Protein AF-A0A1E7LKQ5-F1 (afdb_monomer_lite)

Secondary structure (DSSP, 8-state):
-TTTT--HHHHHHHSSS---HHHHHHHHHHHHHHHHHHHHHHT---GGGGS-HHHHHTTT-

Organism: NCBI:txid518642

Foldseek 3Di:
DPCPPDQLQRVQCPDVVRHHSVRSVVVVVVVQVVQCVVCVVVVHDGPCVPDDPVRVVVVVD

Structure (mmCIF, N/CA/C/O backbone):
data_AF-A0A1E7LKQ5-F1
#
_entry.id   AF-A0A1E7LKQ5-F1
#
loop_
_atom_site.group_PDB
_atom_site.id
_atom_site.type_symbol
_atom_site.label_atom_id
_atom_site.label_alt_id
_atom_site.label_comp_id
_atom_site.label_asym_id
_atom_site.label_entity_id
_atom_site.label_seq_id
_atom_site.pdbx_PDB_ins_code
_atom_site.Cartn_x
_atom_site.Cartn_y
_atom_site.Cartn_z
_atom_site.occupancy
_atom_site.B_iso_or_equiv
_atom_site.auth_seq_id
_atom_site.auth_comp_id
_atom_site.auth_asym_id
_atom_site.auth_atom_id
_atom_site.pdbx_PDB_model_num
ATOM 1 N N . MET A 1 1 ? 3.728 -17.315 -1.319 1.00 53.53 1 MET A N 1
ATOM 2 C CA . MET A 1 1 ? 4.201 -15.912 -1.296 1.00 53.53 1 MET A CA 1
ATOM 3 C C . MET A 1 1 ? 5.604 -15.914 -1.886 1.00 53.53 1 MET A C 1
ATOM 5 O O . MET A 1 1 ? 6.560 -16.059 -1.136 1.00 53.53 1 MET A O 1
ATOM 9 N N . GLU A 1 2 ? 5.715 -15.885 -3.214 1.00 62.59 2 GLU A N 1
ATOM 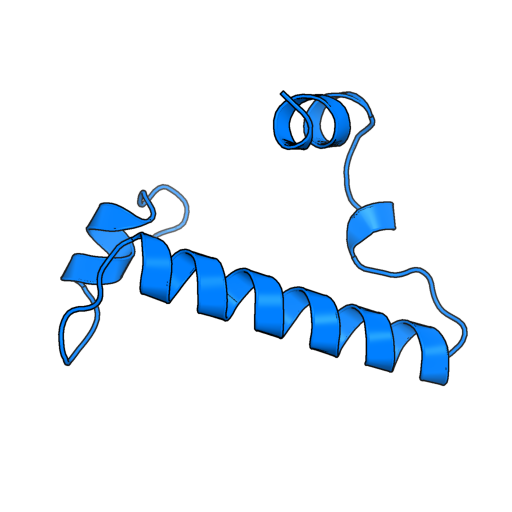10 C CA . GLU A 1 2 ? 6.966 -16.196 -3.934 1.00 62.59 2 GLU A CA 1
ATOM 11 C C . GLU A 1 2 ? 8.022 -15.078 -3.904 1.00 62.59 2 GLU A C 1
ATOM 13 O O . GLU A 1 2 ? 9.188 -15.351 -4.150 1.00 62.59 2 GLU A O 1
ATOM 18 N N . HIS A 1 3 ? 7.670 -13.850 -3.505 1.00 65.31 3 HIS A N 1
ATOM 19 C CA . HIS A 1 3 ? 8.585 -12.699 -3.570 1.00 65.31 3 HIS A CA 1
ATOM 20 C C . HIS A 1 3 ? 8.501 -11.789 -2.335 1.00 65.31 3 HIS A C 1
ATOM 22 O O . HIS A 1 3 ? 8.358 -10.577 -2.451 1.00 65.31 3 HIS A O 1
ATOM 28 N N . LYS A 1 4 ? 8.562 -12.354 -1.120 1.00 62.09 4 LYS A N 1
ATOM 29 C CA . LYS A 1 4 ? 8.463 -11.556 0.125 1.00 62.09 4 LYS A CA 1
ATOM 30 C C . LYS A 1 4 ? 9.593 -10.531 0.318 1.00 62.09 4 LYS A C 1
ATOM 32 O O . LYS A 1 4 ? 9.425 -9.624 1.121 1.00 62.09 4 LYS A O 1
ATOM 37 N N . GLN A 1 5 ? 10.723 -10.701 -0.367 1.00 75.31 5 GLN A N 1
ATOM 38 C CA . GLN A 1 5 ? 11.912 -9.847 -0.244 1.00 75.31 5 GLN A CA 1
ATOM 39 C C . GLN A 1 5 ? 12.210 -9.043 -1.518 1.00 75.31 5 GLN A C 1
ATOM 41 O O . GLN A 1 5 ? 13.241 -8.384 -1.578 1.00 75.31 5 GLN A O 1
ATOM 46 N N . ALA A 1 6 ? 11.341 -9.101 -2.534 1.00 83.12 6 ALA A N 1
ATOM 47 C CA . ALA A 1 6 ? 11.549 -8.327 -3.752 1.00 83.12 6 ALA A CA 1
ATOM 48 C C . ALA A 1 6 ? 11.318 -6.834 -3.484 1.00 83.12 6 ALA A C 1
ATOM 50 O O . ALA A 1 6 ? 10.326 -6.437 -2.866 1.00 83.12 6 ALA A O 1
ATOM 51 N N . SER A 1 7 ? 12.230 -6.011 -3.985 1.00 91.44 7 SER A N 1
ATOM 52 C CA . SER A 1 7 ? 12.090 -4.562 -4.056 1.00 91.44 7 SER A CA 1
ATOM 53 C C . SER A 1 7 ? 10.924 -4.159 -4.969 1.00 91.44 7 SER A C 1
ATOM 55 O O . SER A 1 7 ? 10.456 -4.926 -5.812 1.00 91.44 7 SER A O 1
ATOM 57 N N . LEU A 1 8 ? 10.459 -2.911 -4.850 1.00 92.88 8 LEU A N 1
ATOM 58 C CA . LEU A 1 8 ? 9.408 -2.376 -5.728 1.00 92.88 8 LEU A CA 1
ATOM 59 C C . LEU A 1 8 ? 9.816 -2.361 -7.207 1.00 92.88 8 LEU A C 1
ATOM 61 O O . LEU A 1 8 ? 8.956 -2.448 -8.080 1.00 92.88 8 LEU A O 1
ATOM 65 N N . GLU A 1 9 ? 11.112 -2.229 -7.478 1.00 94.12 9 GLU A N 1
ATOM 66 C CA . GLU A 1 9 ? 11.668 -2.266 -8.828 1.00 94.12 9 GLU A CA 1
ATOM 67 C C . GLU A 1 9 ? 11.608 -3.681 -9.411 1.00 94.12 9 GLU A C 1
ATOM 69 O O . GLU A 1 9 ? 11.090 -3.863 -10.512 1.00 94.12 9 GLU A O 1
ATOM 74 N N . GLU A 1 10 ? 12.011 -4.692 -8.638 1.00 93.88 10 GLU A N 1
ATOM 75 C CA . GLU A 1 10 ? 11.898 -6.102 -9.033 1.00 93.88 10 GLU A CA 1
ATOM 76 C C . GLU A 1 10 ? 10.436 -6.523 -9.223 1.00 93.88 10 GLU A C 1
ATOM 78 O O . GLU A 1 10 ? 10.101 -7.170 -10.212 1.00 93.88 10 GLU A O 1
ATOM 83 N N . LEU A 1 11 ? 9.533 -6.099 -8.331 1.00 93.19 11 LEU A N 1
ATOM 84 C CA . LEU A 1 11 ? 8.093 -6.340 -8.482 1.00 93.19 11 LEU A CA 1
ATOM 85 C C . LEU A 1 11 ? 7.523 -5.676 -9.741 1.00 93.19 11 LEU A C 1
ATOM 87 O O . LEU A 1 11 ? 6.647 -6.242 -10.394 1.00 93.19 11 LEU A O 1
ATOM 91 N N . GLY A 1 12 ? 8.005 -4.478 -10.074 1.00 94.56 12 GLY A N 1
ATOM 92 C CA . GLY A 1 12 ? 7.638 -3.781 -11.300 1.00 94.56 12 GLY A CA 1
ATOM 93 C C . GLY A 1 12 ? 8.088 -4.534 -12.551 1.00 94.56 12 GLY A C 1
ATOM 94 O O . GLY A 1 12 ? 7.295 -4.709 -13.475 1.00 94.56 12 GLY A O 1
ATOM 95 N N . ALA A 1 13 ? 9.321 -5.044 -12.549 1.00 94.56 13 ALA A N 1
ATOM 96 C CA . ALA A 1 13 ? 9.881 -5.823 -13.650 1.00 94.56 13 ALA A CA 1
ATOM 97 C C . ALA A 1 13 ? 9.187 -7.184 -13.854 1.00 94.56 13 ALA A C 1
ATOM 99 O O . ALA A 1 13 ? 9.095 -7.650 -14.986 1.00 94.56 13 ALA A O 1
ATOM 100 N N . LEU A 1 14 ? 8.685 -7.808 -12.781 1.00 93.81 14 LEU A N 1
ATOM 101 C CA . LEU A 1 14 ? 7.944 -9.077 -12.831 1.00 93.81 14 LEU A CA 1
ATOM 102 C C . LEU A 1 14 ? 6.486 -8.930 -13.302 1.00 93.81 14 LEU A C 1
ATOM 104 O O . LEU A 1 14 ? 5.836 -9.936 -13.589 1.00 93.81 14 LEU A O 1
ATOM 108 N N . ALA A 1 15 ? 5.938 -7.712 -13.336 1.00 92.38 15 ALA A N 1
ATOM 109 C CA . ALA A 1 15 ? 4.574 -7.480 -13.799 1.00 92.38 15 ALA A CA 1
ATOM 110 C C . ALA A 1 15 ? 4.460 -7.653 -15.324 1.00 92.38 15 ALA A C 1
ATOM 112 O O . ALA A 1 15 ? 5.391 -7.341 -16.061 1.00 92.38 15 ALA A O 1
ATOM 113 N N . ASP A 1 16 ? 3.290 -8.093 -15.798 1.00 91.81 16 ASP A N 1
ATOM 114 C CA . ASP A 1 16 ? 2.961 -8.140 -17.225 1.00 91.81 16 ASP A CA 1
ATOM 115 C C . ASP A 1 16 ? 1.686 -7.318 -17.507 1.00 91.81 16 ASP A C 1
ATOM 117 O O . ASP A 1 16 ? 0.602 -7.692 -17.039 1.00 91.81 16 ASP A O 1
ATOM 121 N N . PRO A 1 17 ? 1.787 -6.169 -18.204 1.00 93.50 17 PRO A N 1
ATOM 122 C CA . PRO A 1 17 ? 3.023 -5.542 -18.688 1.00 93.50 17 PRO A CA 1
ATOM 123 C C . PRO A 1 17 ? 3.918 -5.014 -17.542 1.00 93.50 17 PRO A C 1
ATOM 125 O O . PRO A 1 17 ? 3.388 -4.706 -16.465 1.00 93.50 17 PRO A O 1
ATOM 128 N N . PRO A 1 18 ? 5.241 -4.837 -17.766 1.00 95.50 18 PRO A N 1
ATOM 129 C CA . PRO A 1 18 ? 6.151 -4.295 -16.756 1.00 95.50 18 PRO A CA 1
ATOM 130 C C . PRO A 1 18 ? 5.723 -2.915 -16.258 1.00 95.50 18 PRO A C 1
ATOM 132 O O . PRO A 1 18 ? 5.287 -2.054 -17.027 1.00 95.50 18 PRO A O 1
ATOM 135 N N . LEU A 1 19 ? 5.875 -2.693 -14.955 1.00 97.06 19 LEU A N 1
ATOM 136 C CA . LEU A 1 19 ? 5.505 -1.457 -14.271 1.00 97.06 19 LEU A CA 1
ATOM 137 C C . LEU A 1 19 ? 6.731 -0.783 -13.659 1.00 97.06 19 LEU A C 1
ATOM 139 O O . LEU A 1 19 ? 7.696 -1.433 -13.271 1.00 97.06 19 LEU A O 1
ATOM 143 N N . THR A 1 20 ? 6.677 0.538 -13.506 1.00 97.25 20 THR A N 1
ATOM 144 C CA . THR A 1 20 ? 7.694 1.265 -12.736 1.00 97.25 20 THR A CA 1
ATOM 145 C C . THR A 1 20 ? 7.491 1.054 -11.234 1.00 97.25 20 THR A C 1
ATOM 147 O O . THR A 1 20 ? 6.363 0.838 -10.773 1.00 97.25 20 THR A O 1
ATOM 150 N N . LYS A 1 21 ? 8.562 1.205 -10.442 1.00 95.12 21 LYS A N 1
ATOM 151 C CA . LYS A 1 21 ? 8.484 1.164 -8.970 1.00 95.12 21 LYS A CA 1
ATOM 152 C C . LYS A 1 21 ? 7.434 2.134 -8.407 1.00 95.12 21 LYS A C 1
ATOM 154 O O . LYS A 1 21 ? 6.716 1.788 -7.472 1.00 95.12 21 LYS A O 1
ATOM 159 N N . ASP A 1 22 ? 7.272 3.305 -9.026 1.00 96.69 22 ASP A N 1
ATOM 160 C CA . ASP A 1 22 ? 6.303 4.324 -8.604 1.00 96.69 22 ASP A CA 1
ATOM 161 C C . ASP A 1 22 ? 4.861 3.906 -8.902 1.00 96.69 22 ASP A C 1
ATOM 163 O O . ASP A 1 22 ? 3.960 4.144 -8.092 1.00 96.69 22 ASP A O 1
ATOM 167 N N . ALA A 1 23 ? 4.631 3.240 -10.039 1.00 96.12 23 ALA A N 1
ATOM 168 C CA . ALA A 1 23 ? 3.324 2.691 -10.380 1.00 96.12 23 ALA A CA 1
ATOM 169 C C . ALA A 1 23 ? 2.922 1.581 -9.398 1.00 96.12 23 ALA A C 1
ATOM 171 O O . ALA A 1 23 ? 1.775 1.554 -8.938 1.00 96.12 23 ALA A O 1
ATOM 172 N N . VAL A 1 24 ? 3.863 0.708 -9.022 1.00 95.62 24 VAL A N 1
ATOM 173 C CA . VAL A 1 24 ? 3.655 -0.318 -7.988 1.00 95.62 24 VAL A CA 1
ATOM 174 C C . VAL A 1 24 ? 3.378 0.334 -6.629 1.00 95.62 24 VAL A C 1
ATOM 176 O O . VAL A 1 24 ? 2.357 0.029 -6.009 1.00 95.62 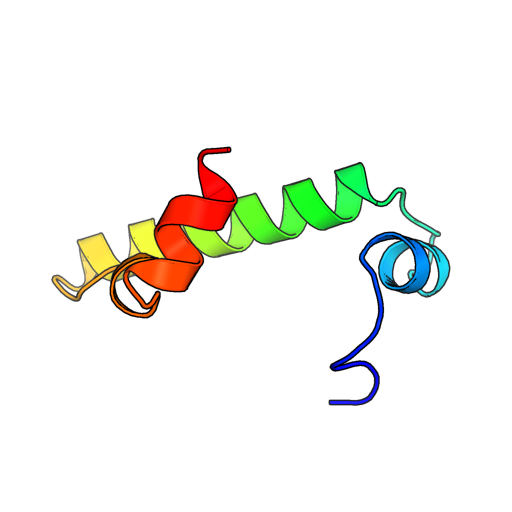24 VAL A O 1
ATOM 179 N N . ALA A 1 25 ? 4.198 1.299 -6.203 1.00 94.44 25 ALA A N 1
ATOM 180 C CA . ALA A 1 25 ? 4.004 2.034 -4.951 1.00 94.44 25 ALA A CA 1
ATOM 181 C C . ALA A 1 25 ? 2.632 2.728 -4.896 1.00 94.44 25 ALA A C 1
ATOM 183 O O . ALA A 1 25 ? 1.923 2.663 -3.892 1.00 94.44 25 ALA A O 1
ATOM 184 N N . GLY A 1 26 ? 2.212 3.347 -6.003 1.00 96.19 26 GLY A N 1
ATOM 185 C CA . GLY A 1 26 ? 0.900 3.972 -6.126 1.00 96.19 26 GLY A CA 1
ATOM 186 C C . GLY A 1 26 ? -0.255 2.976 -6.000 1.00 96.19 26 GLY A C 1
ATOM 187 O O . GLY A 1 26 ? -1.274 3.301 -5.392 1.00 96.19 26 GLY A O 1
ATOM 188 N N . ARG A 1 27 ? -0.110 1.754 -6.531 1.00 96.38 27 ARG A N 1
ATOM 189 C CA . ARG A 1 27 ? -1.109 0.684 -6.362 1.00 96.38 27 ARG A CA 1
ATOM 190 C C . ARG A 1 27 ? -1.211 0.241 -4.904 1.00 96.38 27 ARG A C 1
ATOM 192 O O . ARG A 1 27 ? -2.329 0.119 -4.415 1.00 96.38 27 ARG A O 1
ATOM 199 N N . ILE A 1 28 ? -0.082 0.062 -4.218 1.00 94.31 28 ILE A N 1
ATOM 200 C CA . ILE A 1 28 ? -0.051 -0.309 -2.794 1.00 94.31 28 ILE A CA 1
ATOM 201 C C . ILE A 1 28 ? -0.732 0.772 -1.947 1.00 94.31 28 ILE A C 1
ATOM 203 O O . ILE A 1 28 ? -1.646 0.454 -1.194 1.00 94.31 28 ILE A O 1
ATOM 207 N N . ARG A 1 29 ? -0.389 2.054 -2.141 1.00 94.88 29 ARG A N 1
ATOM 208 C CA . ARG A 1 29 ? -1.051 3.168 -1.433 1.00 94.88 29 ARG A CA 1
ATOM 209 C C . ARG A 1 29 ? -2.565 3.188 -1.649 1.00 94.88 29 ARG A C 1
ATOM 211 O O . ARG A 1 29 ? -3.316 3.384 -0.701 1.00 94.88 29 ARG A O 1
ATOM 218 N N . ARG A 1 30 ? -3.031 2.944 -2.882 1.00 97.69 30 ARG A N 1
ATOM 219 C CA . ARG A 1 30 ? -4.474 2.847 -3.171 1.00 97.69 30 ARG A CA 1
ATOM 220 C C . ARG A 1 30 ? -5.131 1.658 -2.470 1.00 97.69 30 ARG A C 1
ATOM 222 O O . ARG A 1 30 ? -6.249 1.801 -1.992 1.00 97.69 30 ARG A O 1
ATOM 229 N N . LEU A 1 31 ? -4.464 0.504 -2.413 1.00 96.50 31 LEU A N 1
ATOM 230 C CA . LEU A 1 31 ? -4.964 -0.667 -1.688 1.00 96.50 31 LEU A CA 1
ATOM 231 C C . LEU A 1 31 ? -5.100 -0.382 -0.187 1.00 96.50 31 LEU A C 1
ATOM 233 O O . LEU A 1 31 ? -6.148 -0.687 0.376 1.00 96.50 31 LEU A O 1
ATOM 237 N N . LEU A 1 32 ? -4.092 0.246 0.428 1.00 95.19 32 LEU A N 1
ATOM 238 C CA . LEU A 1 32 ? -4.128 0.646 1.839 1.00 95.19 32 LEU A CA 1
ATOM 239 C C . LEU A 1 32 ? -5.285 1.615 2.109 1.00 95.19 32 LEU A C 1
ATOM 241 O O . LEU A 1 32 ? -6.134 1.321 2.941 1.00 95.19 32 LEU A O 1
ATOM 245 N N . ALA A 1 33 ? -5.428 2.670 1.301 1.00 95.06 33 ALA A N 1
ATOM 246 C CA . ALA A 1 33 ? -6.527 3.627 1.447 1.00 95.06 33 ALA A CA 1
ATOM 247 C C . ALA A 1 33 ? -7.922 2.982 1.306 1.00 95.06 33 ALA A C 1
ATOM 249 O O . ALA A 1 33 ? -8.869 3.366 1.993 1.00 95.06 33 ALA A O 1
ATOM 250 N N . MET A 1 34 ? -8.075 1.989 0.421 1.00 97.75 34 MET A N 1
ATOM 251 C CA . MET A 1 34 ? -9.329 1.233 0.306 1.00 97.75 34 MET A CA 1
ATOM 252 C C . MET A 1 34 ? -9.583 0.347 1.530 1.00 97.75 34 MET A C 1
ATOM 254 O O . MET A 1 34 ? -10.730 0.242 1.969 1.00 97.75 34 MET A O 1
ATOM 258 N N . ALA A 1 35 ? -8.539 -0.273 2.085 1.00 96.69 35 ALA A N 1
ATOM 259 C CA . ALA A 1 35 ? -8.638 -1.046 3.317 1.00 96.69 35 ALA A CA 1
ATOM 260 C C . ALA A 1 35 ? -9.009 -0.149 4.510 1.00 96.69 35 ALA A C 1
ATOM 262 O O . ALA A 1 35 ? -9.915 -0.502 5.259 1.00 96.69 35 ALA A O 1
ATOM 263 N N . ASP A 1 36 ? -8.403 1.034 4.626 1.00 96.25 36 ASP A N 1
ATOM 264 C CA . ASP A 1 36 ? -8.707 2.010 5.679 1.00 96.25 36 ASP A CA 1
ATOM 265 C C . ASP A 1 36 ? -10.144 2.509 5.592 1.00 96.25 36 ASP A C 1
ATOM 267 O O . ASP A 1 36 ? -10.855 2.539 6.594 1.00 96.25 36 ASP A O 1
ATOM 271 N N . LYS A 1 37 ? -10.619 2.828 4.382 1.00 97.38 37 LYS A N 1
ATOM 272 C CA . LYS A 1 37 ? -12.023 3.193 4.174 1.00 97.38 37 LYS A CA 1
ATOM 273 C C . LYS A 1 37 ? -12.960 2.074 4.632 1.00 97.38 37 LYS A C 1
ATOM 275 O O . LYS A 1 37 ? -13.946 2.327 5.316 1.00 97.38 37 LYS A O 1
ATOM 280 N N . ARG A 1 38 ? -12.643 0.820 4.294 1.00 97.69 38 ARG A N 1
ATOM 281 C CA . ARG A 1 38 ? -13.446 -0.329 4.727 1.00 97.69 38 ARG A CA 1
ATOM 282 C C . ARG A 1 38 ? -13.387 -0.536 6.243 1.00 97.69 38 ARG A C 1
ATOM 284 O O . ARG A 1 38 ? -14.398 -0.910 6.831 1.00 97.69 38 ARG A O 1
ATOM 291 N N . ALA A 1 39 ? -12.234 -0.307 6.864 1.00 97.62 39 ALA A N 1
ATOM 292 C CA . ALA A 1 39 ? -12.060 -0.386 8.308 1.00 97.62 39 ALA A CA 1
ATOM 293 C C . ALA A 1 39 ? -12.918 0.664 9.030 1.00 97.62 39 ALA A C 1
ATOM 295 O O . ALA A 1 39 ? -13.626 0.322 9.977 1.00 97.62 39 ALA A O 1
ATOM 296 N N . GLN A 1 40 ? -12.951 1.896 8.510 1.00 97.19 40 GLN A N 1
ATOM 297 C CA . GLN A 1 40 ? -13.828 2.965 8.995 1.00 97.19 40 GLN A CA 1
ATOM 298 C C . GLN A 1 40 ? -15.306 2.566 8.922 1.00 97.19 40 GLN A C 1
ATOM 300 O O . GLN A 1 40 ? -16.009 2.676 9.925 1.00 97.19 40 GLN A O 1
ATOM 305 N N . ASP A 1 41 ? -15.763 2.030 7.784 1.00 97.94 41 ASP A N 1
ATOM 306 C CA 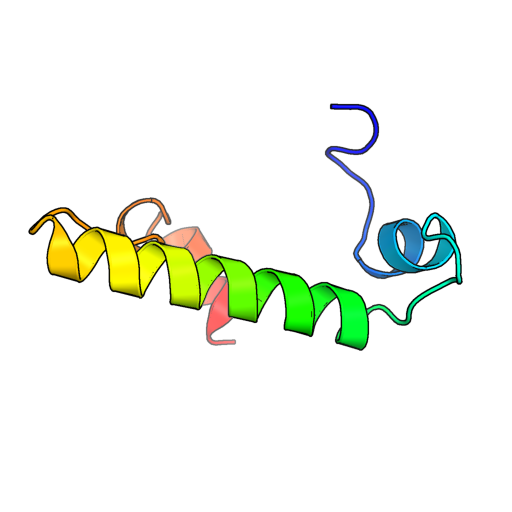. ASP A 1 41 ? -17.151 1.567 7.620 1.00 97.94 41 ASP A CA 1
ATOM 307 C C . ASP A 1 41 ? -17.527 0.454 8.619 1.00 97.94 41 ASP A C 1
ATOM 309 O O . ASP A 1 41 ? -18.689 0.314 8.999 1.00 97.94 41 ASP A O 1
ATOM 313 N N . LEU A 1 42 ? -16.553 -0.366 9.021 1.00 97.75 42 LEU A N 1
ATOM 314 C CA . LEU A 1 42 ? -16.728 -1.469 9.968 1.00 97.75 42 LEU A CA 1
ATOM 315 C C . LEU A 1 42 ? -16.482 -1.064 11.431 1.00 97.75 42 LEU A C 1
ATOM 317 O O . LEU A 1 42 ? -16.690 -1.887 12.320 1.00 97.75 42 LEU A O 1
ATOM 321 N N . GLY A 1 43 ? -16.036 0.169 11.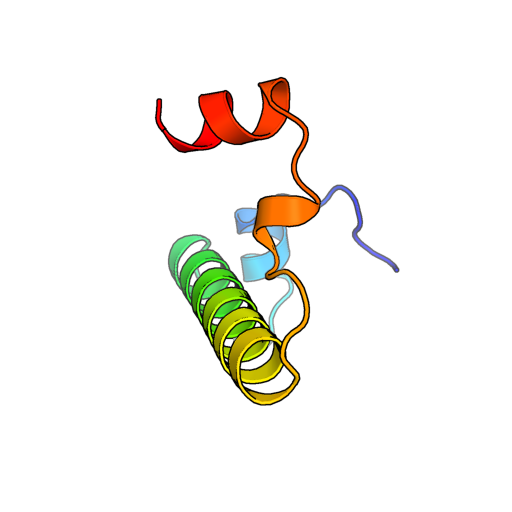690 1.00 97.06 43 GLY A N 1
ATOM 322 C CA . GLY A 1 43 ? -15.668 0.635 13.028 1.00 97.06 43 GLY A CA 1
ATOM 323 C C . GLY A 1 43 ? -14.453 -0.085 13.626 1.00 97.06 43 GLY A C 1
ATOM 324 O O . GLY A 1 43 ? -14.358 -0.200 14.847 1.00 97.06 43 GLY A O 1
ATOM 325 N N . ILE A 1 44 ? -13.545 -0.596 12.789 1.00 96.94 44 ILE A N 1
ATOM 326 C CA . ILE A 1 44 ? -12.309 -1.273 13.216 1.00 96.94 44 ILE A CA 1
ATOM 327 C C . ILE A 1 44 ? -11.072 -0.413 12.899 1.00 96.94 44 ILE A C 1
ATOM 329 O O . ILE A 1 44 ? -11.150 0.471 12.043 1.00 96.94 44 ILE A O 1
ATOM 333 N N . PRO A 1 45 ? -9.922 -0.651 13.560 1.00 95.88 45 PRO A N 1
ATOM 334 C CA . PRO A 1 45 ? -8.690 0.082 13.271 1.00 95.88 45 PRO A CA 1
ATOM 335 C C . PRO A 1 45 ? -8.214 -0.086 11.820 1.00 95.88 45 PRO A C 1
ATOM 337 O O . PRO A 1 45 ? -8.347 -1.162 11.234 1.00 95.88 45 PRO A O 1
ATOM 340 N N . GLY A 1 46 ? -7.647 0.985 11.257 1.00 94.50 46 GLY A N 1
ATOM 341 C CA . GLY A 1 46 ? -7.057 1.001 9.917 1.00 94.50 46 GLY A CA 1
ATOM 342 C C . GLY A 1 46 ? -5.681 0.330 9.849 1.00 94.50 46 GLY A C 1
ATOM 343 O O . GLY A 1 46 ? -5.157 -0.186 10.835 1.00 94.50 46 GLY A O 1
ATOM 344 N N . THR A 1 47 ? -5.077 0.357 8.668 1.00 93.00 47 THR A N 1
ATOM 345 C CA . THR A 1 47 ? -3.802 -0.299 8.354 1.00 93.00 47 THR A CA 1
ATOM 346 C C . THR A 1 47 ? -2.630 0.233 9.183 1.00 93.00 47 THR A C 1
ATOM 348 O O . THR A 1 47 ? -1.775 -0.552 9.596 1.00 93.00 47 THR A O 1
ATOM 351 N N . GLU A 1 48 ? -2.627 1.521 9.528 1.00 88.38 48 GLU A N 1
ATOM 352 C CA . GLU A 1 48 ? -1.594 2.144 10.369 1.00 88.38 48 GLU A CA 1
ATOM 353 C C . GLU A 1 48 ? -1.524 1.557 11.784 1.00 88.38 48 GLU A C 1
ATOM 355 O O . GLU A 1 48 ? -0.450 1.514 12.374 1.00 88.38 48 GLU A O 1
ATOM 360 N N . ALA A 1 49 ? -2.626 1.011 12.310 1.00 87.56 49 ALA A N 1
ATOM 361 C CA . ALA A 1 49 ? -2.651 0.405 13.643 1.00 87.56 49 ALA A CA 1
ATOM 362 C C . ALA A 1 49 ? -1.787 -0.866 13.753 1.00 87.56 49 ALA A C 1
ATOM 364 O O . ALA A 1 49 ? -1.578 -1.381 14.849 1.00 87.56 49 ALA A O 1
ATOM 365 N N . THR A 1 50 ? -1.319 -1.397 12.619 1.00 82.44 50 THR A N 1
ATOM 366 C CA . THR A 1 50 ? -0.434 -2.569 12.561 1.00 82.44 50 THR A CA 1
ATOM 367 C C . THR A 1 50 ? 1.048 -2.208 12.479 1.00 82.44 50 THR A C 1
ATOM 369 O O . THR A 1 50 ? 1.892 -3.098 12.586 1.00 82.44 50 THR A O 1
ATOM 372 N N . LEU A 1 51 ? 1.376 -0.926 12.293 1.00 83.88 51 LEU A N 1
ATOM 373 C CA . LEU A 1 51 ? 2.755 -0.457 12.247 1.00 83.88 51 LEU A CA 1
ATOM 374 C C . LEU A 1 51 ? 3.296 -0.316 13.672 1.00 83.88 51 LEU A C 1
ATOM 376 O O . LEU A 1 51 ? 2.632 0.240 14.546 1.00 83.88 51 LEU A O 1
ATOM 380 N N . SER A 1 52 ? 4.512 -0.811 13.912 1.00 78.69 52 SER A N 1
ATOM 381 C CA . SER A 1 52 ? 5.245 -0.427 15.117 1.00 78.69 52 SER A CA 1
ATOM 382 C C . SER A 1 52 ? 5.647 1.046 15.026 1.00 78.69 52 SER A C 1
ATOM 384 O O . SER A 1 52 ? 5.815 1.583 13.929 1.00 78.69 52 SER A O 1
ATOM 386 N N . GLU A 1 53 ? 5.845 1.694 16.173 1.00 73.94 53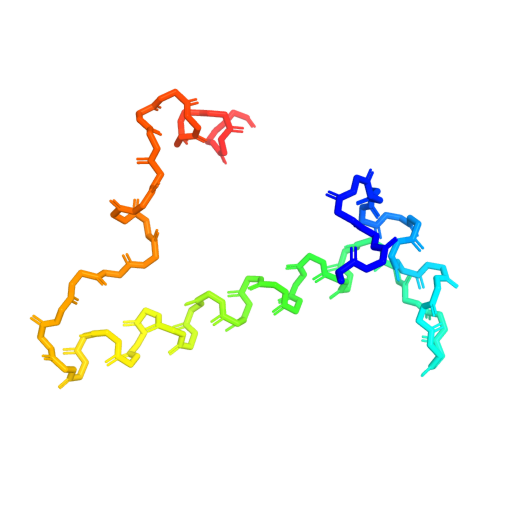 GLU A N 1
ATOM 387 C CA . GLU A 1 53 ? 6.295 3.094 16.238 1.00 73.94 53 GLU A CA 1
ATOM 388 C C . GLU A 1 53 ? 7.589 3.318 15.432 1.00 73.94 53 GLU A C 1
ATOM 390 O O . GLU A 1 53 ? 7.709 4.301 14.707 1.00 73.94 53 GLU A O 1
ATOM 395 N N . GLU A 1 54 ? 8.507 2.346 15.461 1.00 71.12 54 GLU A N 1
ATOM 396 C CA . GLU A 1 54 ? 9.753 2.348 14.682 1.00 71.12 54 GLU A CA 1
ATOM 397 C C . GLU A 1 54 ? 9.515 2.306 13.160 1.00 71.12 54 GLU A C 1
ATOM 399 O O . GLU A 1 54 ? 10.210 2.971 12.395 1.00 71.12 54 GLU A O 1
ATOM 404 N N . MET A 1 55 ? 8.514 1.550 12.699 1.00 73.56 55 MET A N 1
ATOM 405 C CA . MET A 1 55 ? 8.180 1.468 11.273 1.00 73.56 55 MET A CA 1
ATOM 406 C C . MET A 1 55 ? 7.437 2.711 10.781 1.00 73.56 55 MET A C 1
ATOM 408 O O . MET A 1 55 ? 7.584 3.076 9.617 1.00 73.56 55 MET A O 1
ATOM 412 N N . ALA A 1 56 ? 6.644 3.351 11.644 1.00 65.25 56 ALA A N 1
ATOM 413 C CA . ALA A 1 56 ? 5.910 4.566 11.309 1.00 65.25 56 ALA A CA 1
ATOM 414 C C . ALA A 1 56 ? 6.848 5.771 11.106 1.00 65.25 56 ALA A C 1
ATOM 416 O O . ALA A 1 56 ? 6.648 6.538 10.166 1.00 65.25 56 ALA A O 1
ATOM 417 N N . ASP A 1 57 ? 7.900 5.903 11.920 1.00 62.09 57 ASP A N 1
ATOM 418 C CA . ASP A 1 57 ? 8.874 7.004 11.825 1.00 62.09 57 ASP A CA 1
ATOM 419 C C . ASP A 1 57 ? 9.676 6.961 10.508 1.00 62.09 57 ASP A C 1
ATOM 421 O O . ASP A 1 57 ? 9.846 7.969 9.823 1.00 62.09 57 ASP A O 1
ATOM 425 N N . GLY A 1 58 ? 10.059 5.759 10.057 1.00 59.44 58 GLY A N 1
ATOM 426 C CA . GLY A 1 58 ? 10.770 5.554 8.787 1.00 59.44 58 GLY A CA 1
ATOM 427 C C . GLY A 1 58 ? 9.958 5.848 7.514 1.00 59.44 58 GLY A C 1
ATOM 428 O O . GLY A 1 58 ? 10.528 5.877 6.426 1.00 59.44 58 GLY A O 1
ATOM 429 N N . LEU A 1 59 ? 8.641 6.058 7.623 1.00 59.12 59 LEU A N 1
ATOM 430 C CA . LEU A 1 59 ? 7.756 6.461 6.519 1.00 59.12 59 LEU A CA 1
ATOM 431 C C . LEU A 1 59 ? 7.593 7.988 6.406 1.00 59.12 59 LEU A C 1
ATOM 433 O O . LEU A 1 59 ? 7.074 8.463 5.393 1.00 59.12 59 LEU A O 1
ATOM 437 N N . VAL A 1 60 ? 8.012 8.740 7.431 1.00 53.78 60 VAL A N 1
ATOM 438 C CA . VAL A 1 60 ? 7.873 10.206 7.531 1.00 53.78 60 VAL A CA 1
ATOM 439 C C . VAL A 1 60 ? 9.212 10.933 7.280 1.00 53.78 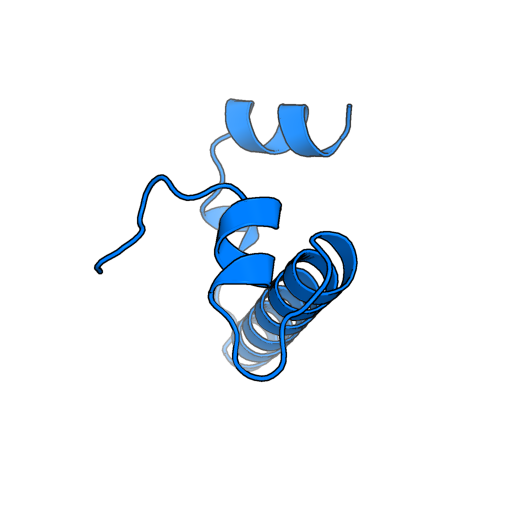60 VAL A C 1
ATOM 441 O O . VAL A 1 60 ? 9.226 12.160 7.170 1.00 53.78 60 VAL A O 1
ATOM 444 N N . GLY A 1 61 ? 10.316 10.188 7.139 1.00 43.72 61 GLY A N 1
ATOM 445 C CA . GLY A 1 61 ? 11.671 10.690 6.851 1.00 43.72 61 GLY A CA 1
ATOM 446 C C . GLY A 1 61 ? 12.021 10.833 5.373 1.00 43.72 61 GLY A C 1
ATOM 447 O O . GLY A 1 61 ? 11.615 9.965 4.567 1.00 43.72 61 GLY A O 1
#

InterPro domains:
  IPR023054 Sporulation regulator WhiA, C-terminal [PF02650] (1-35)

pLDDT: mean 86.86, std 14.22, range [43.72, 97.94]

Sequence (61 aa):
MEHKQASLEELGALADPPLTKDAVAGRIRRLLAMADKRAQDLGIPGTEATLSEEMADGLVG

Radius of gyration: 13.97 Å; chains: 1; bounding box: 29×27×35 Å